Protein AF-A0A7W1PYH7-F1 (afdb_monomer)

Radius of gyration: 19.24 Å; Cα contacts (8 Å, |Δi|>4): 110; chains: 1; bounding box: 42×22×48 Å

Nearest PDB structures (foldseek):
  7oa5-assembly1_D  TM=5.637E-01  e=3.183E-06  Mycobacterium leprae TN
  7oa5-assembly1_H  TM=5.533E-01  e=2.864E-06  Mycobacterium leprae TN
  7oa5-assembly1_B  TM=5.589E-01  e=3.019E-06  Mycobacterium leprae TN
  7oa5-assembly1_A  TM=5.780E-01  e=6.664E-06  Mycobacterium leprae TN
  7oa5-assembly1_F  TM=5.593E-01  e=8.677E-06  Mycobacterium leprae TN

Mean predicted aligned error: 12.78 Å

Solvent-accessible surface area (backbone atoms only — not comparable to full-atom values): 7077 Å² total; per-residue (Å²): 106,68,73,59,45,44,67,31,88,94,34,46,68,71,54,35,51,50,49,66,71,74,39,53,73,51,56,49,51,48,32,28,74,73,58,41,43,70,71,46,40,71,41,89,94,35,47,72,70,52,26,49,45,47,24,56,61,44,39,58,48,43,68,72,67,61,65,87,66,83,63,73,72,46,72,67,50,56,36,49,52,51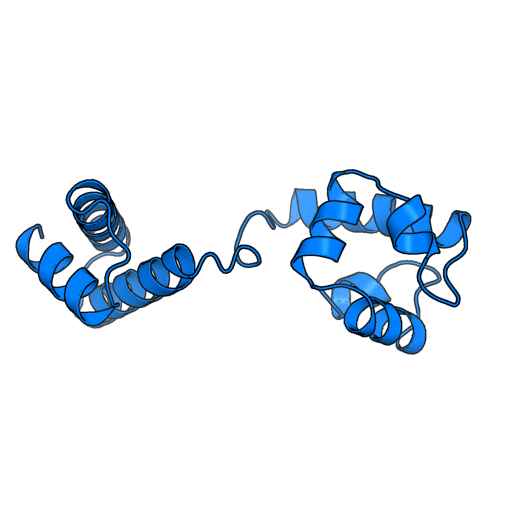,31,35,52,52,39,37,75,74,69,43,56,63,73,59,32,47,54,21,42,54,50,38,50,70,74,41,93,60,95,65,56,44,72,56,44,39,55,46,14,59,74,66,103

pLDDT: mean 82.83, std 13.28, range [41.5, 92.81]

Foldseek 3Di:
DLVQQCVFPPRHSVNSVQVVVQDPPVRLVCCLQVVVLVVSCVGPPQDSVNSNSSSVSVNVVCVVVVPPDDRPPPVVVVLLVLLLVVVVVVPDDSVLSNVLLVVLCVVDVDDDGSVVSNVSSVVVD

Secondary structure (DSSP, 8-state):
-HHHHTTSTT--HHHHHHHHHHS-HHHHHHHHHHT-HHHHHTSTT--HHHHHHHHHHHHHHHHHTTTTSSS---HHHHHHHHHHHHHHHTT--HHHHHHHHHHHHHH--S---HHHHHHHHHTT-

Structure (mmCIF, N/CA/C/O backbone):
data_AF-A0A7W1PYH7-F1
#
_entry.id   AF-A0A7W1PYH7-F1
#
loop_
_atom_site.group_PDB
_atom_site.id
_atom_site.type_symbol
_atom_site.label_atom_id
_atom_site.label_alt_id
_atom_site.label_comp_id
_atom_site.label_asym_id
_atom_site.label_entity_id
_atom_site.label_seq_id
_atom_site.pdbx_PDB_ins_code
_atom_site.Cartn_x
_atom_site.Cartn_y
_atom_site.Cartn_z
_atom_site.occupancy
_atom_site.B_iso_or_equiv
_atom_site.auth_seq_id
_atom_site.auth_comp_id
_atom_site.auth_asym_id
_atom_site.auth_atom_id
_atom_site.pdbx_PDB_model_num
ATOM 1 N N . LEU A 1 1 ? 4.696 3.282 -2.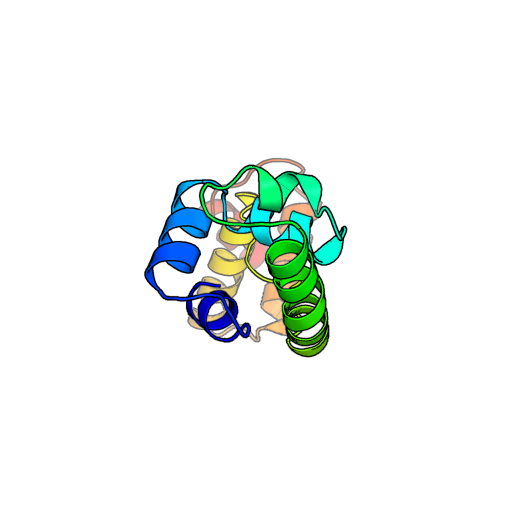206 1.00 81.62 1 LEU A N 1
ATOM 2 C CA . LEU A 1 1 ? 4.743 2.947 -3.650 1.00 81.62 1 LEU A CA 1
ATOM 3 C C . LEU A 1 1 ? 5.764 3.743 -4.482 1.00 81.62 1 LEU A C 1
ATOM 5 O O . LEU A 1 1 ? 6.694 3.126 -4.980 1.00 81.62 1 LEU A O 1
ATOM 9 N N . PHE A 1 2 ? 5.679 5.077 -4.638 1.00 89.94 2 PHE A N 1
ATOM 10 C CA . PHE A 1 2 ? 6.623 5.826 -5.509 1.00 89.94 2 PHE A CA 1
ATOM 11 C C . PHE A 1 2 ? 8.109 5.580 -5.184 1.00 89.94 2 PHE A C 1
ATOM 13 O O . PHE A 1 2 ? 8.893 5.244 -6.066 1.00 89.94 2 PHE A O 1
ATOM 20 N N . ARG A 1 3 ? 8.483 5.681 -3.900 1.00 89.50 3 ARG A N 1
ATOM 21 C CA . ARG A 1 3 ? 9.856 5.424 -3.423 1.00 89.50 3 ARG A CA 1
ATOM 22 C C . ARG A 1 3 ? 10.323 3.991 -3.699 1.00 89.50 3 ARG A C 1
ATOM 24 O O . ARG A 1 3 ? 11.497 3.775 -3.971 1.00 89.50 3 ARG A O 1
ATOM 31 N N . GLN A 1 4 ? 9.405 3.027 -3.659 1.00 88.12 4 GLN A N 1
ATOM 32 C CA . GLN A 1 4 ? 9.701 1.635 -3.988 1.00 88.12 4 GLN A CA 1
ATOM 33 C C . GLN A 1 4 ? 9.940 1.489 -5.496 1.00 88.12 4 GLN A C 1
ATOM 35 O O . GLN A 1 4 ? 10.949 0.910 -5.882 1.00 88.12 4 GLN A O 1
ATOM 40 N N . LEU A 1 5 ? 9.107 2.096 -6.348 1.00 90.19 5 LEU A N 1
ATOM 41 C CA . LEU A 1 5 ? 9.288 2.072 -7.805 1.00 90.19 5 LEU A CA 1
ATOM 42 C C . LEU A 1 5 ? 10.659 2.623 -8.227 1.00 90.19 5 LEU A C 1
ATOM 44 O O . LEU A 1 5 ? 11.376 1.946 -8.952 1.00 90.19 5 LEU A O 1
ATOM 48 N N . ILE A 1 6 ? 11.066 3.796 -7.727 1.00 92.44 6 ILE A N 1
ATOM 49 C CA . ILE A 1 6 ? 12.381 4.387 -8.063 1.00 92.44 6 ILE A CA 1
ATOM 50 C C . ILE A 1 6 ? 13.576 3.637 -7.453 1.00 92.44 6 ILE A C 1
ATOM 52 O O . ILE A 1 6 ? 14.718 3.908 -7.807 1.00 92.44 6 ILE A O 1
ATOM 56 N N . SER A 1 7 ? 13.334 2.716 -6.513 1.00 90.38 7 SER A N 1
ATOM 57 C CA . SER A 1 7 ? 14.388 1.878 -5.930 1.00 90.38 7 SER A CA 1
ATOM 58 C C . SER A 1 7 ? 14.761 0.683 -6.813 1.00 90.38 7 SER A C 1
ATOM 60 O O . SER A 1 7 ? 15.738 -0.006 -6.520 1.00 90.38 7 SER A O 1
ATOM 62 N N . VAL A 1 8 ? 13.979 0.412 -7.864 1.00 90.44 8 VAL A N 1
ATOM 63 C CA . VAL A 1 8 ? 14.239 -0.651 -8.840 1.00 90.44 8 VAL A CA 1
ATOM 64 C C . VAL A 1 8 ? 15.290 -0.172 -9.835 1.00 90.44 8 VAL A C 1
ATOM 66 O O . VAL A 1 8 ? 15.190 0.919 -10.401 1.00 90.44 8 VAL A O 1
ATOM 69 N N . SER A 1 9 ? 16.290 -1.011 -10.098 1.00 85.75 9 SER A N 1
ATOM 70 C CA . SER A 1 9 ? 17.337 -0.680 -11.066 1.00 85.75 9 SER A CA 1
ATOM 71 C C . SER A 1 9 ? 16.739 -0.491 -12.468 1.00 85.75 9 SER A C 1
ATOM 73 O O . SER A 1 9 ? 16.075 -1.383 -12.996 1.00 85.75 9 SER A O 1
ATOM 75 N N . GLY A 1 10 ? 16.964 0.679 -13.075 1.00 84.12 10 GLY A N 1
ATOM 76 C CA . GLY A 1 10 ? 16.412 1.029 -14.390 1.00 84.12 10 GLY A CA 1
ATOM 77 C C . GLY A 1 10 ? 15.037 1.707 -14.363 1.00 84.12 10 GLY A C 1
ATOM 78 O O . GLY A 1 10 ? 14.498 2.007 -15.428 1.00 84.12 10 GLY A O 1
ATOM 79 N N . VAL A 1 11 ? 14.480 1.997 -13.181 1.00 89.94 11 VAL A N 1
ATOM 80 C CA . VAL A 1 11 ? 13.258 2.800 -13.025 1.00 89.94 11 VAL A CA 1
ATOM 81 C C . VAL A 1 11 ? 13.611 4.168 -12.445 1.00 89.94 11 VAL A C 1
ATOM 83 O O . VAL A 1 11 ? 13.924 4.307 -11.269 1.00 89.94 11 VAL A O 1
ATOM 86 N N . GLY A 1 12 ? 13.552 5.203 -13.283 1.00 90.62 12 GLY A N 1
ATOM 87 C CA . GLY A 1 12 ? 13.747 6.590 -12.854 1.00 90.62 12 GLY A CA 1
ATOM 88 C C . GLY A 1 12 ? 12.457 7.253 -12.362 1.00 90.62 12 GLY A C 1
ATOM 89 O O . GLY A 1 12 ? 11.357 6.730 -12.548 1.00 90.62 12 GLY A O 1
ATOM 90 N N . ALA A 1 13 ? 12.577 8.463 -11.806 1.00 91.88 13 ALA A N 1
ATOM 91 C CA . ALA A 1 13 ? 11.435 9.252 -11.331 1.00 91.88 13 ALA A CA 1
ATOM 92 C C . ALA A 1 13 ? 10.376 9.508 -12.423 1.00 91.88 13 ALA A C 1
ATOM 94 O O . ALA A 1 13 ? 9.179 9.437 -12.148 1.00 91.88 13 ALA A O 1
ATOM 95 N N . GLY A 1 14 ? 10.805 9.746 -13.670 1.00 91.69 14 GLY A N 1
ATOM 96 C CA . GLY A 1 14 ? 9.901 9.933 -14.811 1.00 91.69 14 GLY A CA 1
ATOM 97 C C . GLY A 1 14 ? 9.055 8.692 -15.104 1.00 91.69 14 GLY A C 1
ATOM 98 O O . GLY A 1 14 ? 7.835 8.791 -15.227 1.00 91.69 14 GLY A O 1
ATOM 99 N N . THR A 1 15 ? 9.686 7.516 -15.136 1.00 91.19 15 THR A N 1
ATOM 100 C CA . THR A 1 15 ? 9.000 6.233 -15.342 1.00 91.19 15 THR A CA 1
ATOM 101 C C . THR A 1 15 ? 8.090 5.901 -14.163 1.00 91.19 15 THR A C 1
ATOM 103 O O . THR A 1 15 ? 6.934 5.556 -14.373 1.00 91.19 15 THR A O 1
ATOM 106 N N . ALA A 1 16 ? 8.554 6.078 -12.922 1.00 92.12 16 ALA A N 1
ATOM 107 C CA . ALA A 1 16 ? 7.739 5.846 -11.729 1.00 92.12 16 ALA A CA 1
ATOM 108 C C . ALA A 1 16 ? 6.490 6.740 -11.690 1.00 92.12 16 ALA A C 1
ATOM 110 O O . ALA A 1 16 ? 5.399 6.263 -11.382 1.00 92.12 16 ALA A O 1
ATOM 111 N N . ARG A 1 17 ? 6.617 8.020 -12.068 1.00 92.75 17 ARG A N 1
ATOM 112 C CA . ARG A 1 17 ? 5.466 8.922 -12.213 1.00 92.75 17 ARG A CA 1
ATOM 113 C C . ARG A 1 17 ? 4.506 8.425 -13.290 1.00 92.75 17 ARG A C 1
ATOM 115 O O . ARG A 1 17 ? 3.299 8.461 -13.082 1.00 92.75 17 ARG A O 1
ATOM 122 N N . MET A 1 18 ? 5.028 7.968 -14.426 1.00 92.12 18 MET A N 1
ATOM 123 C CA . MET A 1 18 ? 4.205 7.456 -15.523 1.00 92.12 18 MET A CA 1
ATOM 124 C C . MET A 1 18 ? 3.434 6.199 -15.121 1.00 92.12 18 MET A C 1
ATOM 126 O O . MET A 1 18 ? 2.255 6.094 -15.443 1.00 92.12 18 MET A O 1
ATOM 130 N N . ILE A 1 19 ? 4.061 5.303 -14.352 1.00 91.38 19 ILE A N 1
ATOM 131 C CA . ILE A 1 19 ? 3.410 4.121 -13.778 1.00 91.38 19 ILE A CA 1
ATOM 132 C C . ILE A 1 19 ? 2.229 4.537 -12.900 1.00 91.38 19 ILE A C 1
ATOM 134 O O . ILE A 1 19 ? 1.109 4.110 -13.157 1.00 91.38 19 ILE A O 1
ATOM 138 N N . LEU A 1 20 ? 2.458 5.436 -11.939 1.00 90.75 20 LEU A N 1
ATOM 139 C CA . LEU A 1 20 ? 1.408 5.946 -11.045 1.00 90.75 20 LEU A CA 1
ATOM 140 C C . LEU A 1 20 ? 0.334 6.782 -11.755 1.00 90.75 20 LEU A C 1
ATOM 142 O O . LEU A 1 20 ? -0.731 7.001 -11.196 1.00 90.75 20 LEU A O 1
ATOM 146 N N . SER A 1 21 ? 0.623 7.283 -12.959 1.00 91.31 21 SER A N 1
ATOM 147 C CA . SER A 1 21 ? -0.359 7.995 -13.787 1.00 91.31 21 SER A CA 1
ATOM 148 C C . SER A 1 21 ? -1.177 7.048 -14.669 1.00 91.31 21 SER A C 1
ATOM 150 O O . SER A 1 21 ? -2.215 7.452 -15.176 1.00 91.31 21 SER A O 1
ATOM 152 N N . SER A 1 22 ? -0.687 5.826 -14.904 1.00 89.88 22 SER A N 1
ATOM 153 C CA . SER A 1 22 ? -1.303 4.860 -15.825 1.00 89.88 22 SER A CA 1
ATOM 154 C C . SER A 1 22 ? -2.118 3.790 -15.105 1.00 89.88 22 SER A C 1
ATOM 156 O O . SER A 1 22 ? -3.054 3.260 -15.689 1.00 89.88 22 SER A O 1
ATOM 158 N N . LEU A 1 23 ? -1.736 3.446 -13.874 1.00 88.38 23 LEU A N 1
ATOM 159 C CA . LEU A 1 23 ? -2.363 2.408 -13.062 1.00 88.38 23 LEU A CA 1
ATOM 160 C C . LEU A 1 23 ? -2.596 2.928 -11.646 1.00 88.38 23 LEU A C 1
ATOM 162 O O . LEU A 1 23 ? -1.785 3.694 -11.114 1.00 88.38 23 LEU A O 1
ATOM 166 N N . SER A 1 24 ? -3.672 2.462 -11.020 1.00 88.38 24 SER A N 1
ATOM 167 C CA . SER A 1 24 ? -3.913 2.708 -9.605 1.00 88.38 24 SER A CA 1
ATOM 168 C C . SER A 1 24 ? -2.870 1.983 -8.736 1.00 88.38 24 SER A C 1
ATOM 170 O O . SER A 1 24 ? -2.270 0.989 -9.165 1.00 88.38 24 SER A O 1
ATOM 172 N N . PRO A 1 25 ? -2.632 2.441 -7.494 1.00 86.44 25 PRO A N 1
ATOM 173 C CA . PRO A 1 25 ? -1.728 1.757 -6.571 1.00 86.44 25 PRO A CA 1
ATOM 174 C C . PRO A 1 25 ? -2.070 0.274 -6.380 1.00 86.44 25 PRO A C 1
ATOM 176 O O . PRO A 1 25 ? -1.170 -0.564 -6.386 1.00 86.44 25 PRO A O 1
ATOM 179 N N . GLU A 1 26 ? -3.361 -0.045 -6.281 1.00 84.06 26 GLU A N 1
ATOM 180 C CA . GLU A 1 26 ? -3.870 -1.414 -6.160 1.00 84.06 26 GLU A CA 1
ATOM 181 C C . GLU A 1 26 ? -3.528 -2.260 -7.386 1.00 84.06 26 GLU A C 1
ATOM 183 O O . GLU A 1 26 ? -3.013 -3.370 -7.263 1.00 84.06 26 GLU A O 1
ATOM 188 N N . GLU A 1 27 ? -3.763 -1.727 -8.585 1.00 86.50 27 GLU A N 1
ATOM 189 C CA . GLU A 1 27 ? -3.452 -2.413 -9.839 1.00 86.50 27 GLU A CA 1
ATOM 190 C C . GLU A 1 27 ? -1.953 -2.672 -9.988 1.00 86.50 27 GLU A C 1
ATOM 192 O O . GLU A 1 27 ? -1.560 -3.728 -10.481 1.00 86.50 27 GLU A O 1
ATOM 197 N N . ILE A 1 28 ? -1.110 -1.736 -9.543 1.00 88.94 28 ILE A N 1
ATOM 198 C CA . ILE A 1 28 ? 0.349 -1.884 -9.565 1.00 88.94 28 ILE A CA 1
ATOM 199 C C . ILE A 1 28 ? 0.778 -3.008 -8.623 1.00 88.94 28 ILE A C 1
ATOM 201 O O . ILE A 1 28 ? 1.540 -3.885 -9.029 1.00 88.94 28 ILE A O 1
ATOM 205 N N . VAL A 1 29 ? 0.287 -3.001 -7.382 1.00 86.81 29 VAL A N 1
ATOM 206 C CA . VAL A 1 29 ? 0.597 -4.043 -6.393 1.00 86.81 29 VAL A CA 1
ATOM 207 C C . VAL A 1 29 ? 0.121 -5.405 -6.894 1.00 86.81 29 VAL A C 1
ATOM 209 O O . VAL A 1 29 ? 0.906 -6.352 -6.920 1.00 86.81 29 VAL A O 1
ATOM 212 N N . ASN A 1 30 ? -1.109 -5.494 -7.401 1.00 87.31 30 ASN A N 1
ATOM 213 C CA . ASN A 1 30 ? -1.647 -6.725 -7.973 1.00 87.31 30 ASN A CA 1
ATOM 214 C C . ASN A 1 30 ? -0.826 -7.211 -9.169 1.00 87.31 30 ASN A C 1
ATOM 216 O O . ASN A 1 30 ? -0.503 -8.397 -9.241 1.00 87.31 30 ASN A O 1
ATOM 220 N N . ALA A 1 31 ? -0.427 -6.322 -10.083 1.00 89.00 31 ALA A N 1
ATOM 221 C CA . ALA A 1 31 ? 0.425 -6.678 -11.216 1.00 89.00 31 ALA A CA 1
ATOM 222 C C . ALA A 1 31 ? 1.792 -7.219 -10.764 1.00 89.00 31 ALA A C 1
ATOM 224 O O . ALA A 1 31 ? 2.303 -8.172 -11.353 1.00 89.00 31 ALA A O 1
ATOM 225 N N . ILE A 1 32 ? 2.367 -6.661 -9.695 1.00 89.62 32 ILE A N 1
ATOM 226 C CA . ILE A 1 32 ? 3.635 -7.125 -9.117 1.00 89.62 32 ILE A CA 1
ATOM 227 C C . ILE A 1 32 ? 3.472 -8.502 -8.462 1.00 89.62 32 ILE A C 1
ATOM 229 O O . ILE A 1 32 ? 4.247 -9.416 -8.749 1.00 89.62 32 ILE A O 1
ATOM 233 N N . LEU A 1 33 ? 2.460 -8.680 -7.609 1.00 86.31 33 LEU A N 1
ATOM 234 C CA . LEU A 1 33 ? 2.245 -9.924 -6.863 1.00 86.31 33 LEU A CA 1
ATOM 235 C C . LEU A 1 33 ? 1.892 -11.096 -7.789 1.00 86.31 33 LEU A C 1
ATOM 237 O O . LEU A 1 33 ? 2.492 -12.175 -7.679 1.00 86.31 33 LEU A O 1
ATOM 241 N N . SER A 1 34 ? 0.987 -10.853 -8.744 1.00 86.94 34 SER A N 1
ATOM 242 C CA . SER A 1 34 ? 0.570 -11.820 -9.771 1.00 86.94 34 SER A CA 1
ATOM 243 C C . SER A 1 34 ? 1.630 -12.070 -10.848 1.00 86.94 34 SER A C 1
ATOM 245 O O . SER A 1 34 ? 1.509 -13.019 -11.618 1.00 86.94 34 SER A O 1
ATOM 247 N N . GLY A 1 35 ? 2.682 -11.248 -10.909 1.00 88.56 35 GLY A N 1
ATOM 248 C CA . GLY A 1 35 ? 3.724 -11.354 -11.928 1.00 88.56 35 GLY A CA 1
ATOM 249 C C . GLY A 1 35 ? 3.244 -10.999 -13.339 1.00 88.56 35 GLY A C 1
ATOM 250 O O . GLY A 1 35 ? 3.778 -11.514 -14.321 1.00 88.56 35 GLY A O 1
ATOM 251 N N . ASN A 1 36 ? 2.245 -10.122 -13.462 1.00 90.06 36 ASN A N 1
ATOM 252 C CA . ASN A 1 36 ? 1.667 -9.723 -14.740 1.00 90.06 36 ASN A CA 1
ATOM 253 C C . ASN A 1 36 ? 2.575 -8.733 -15.496 1.00 90.06 36 ASN A C 1
ATOM 255 O O . ASN A 1 36 ? 2.386 -7.515 -15.474 1.00 90.06 36 ASN A O 1
ATOM 259 N N . VAL A 1 37 ? 3.565 -9.277 -16.208 1.00 92.75 37 VAL A N 1
ATOM 260 C CA . VAL A 1 37 ? 4.521 -8.511 -17.029 1.00 92.75 37 VAL A CA 1
ATOM 261 C C . VAL A 1 37 ? 3.803 -7.691 -18.109 1.00 92.75 37 VAL A C 1
ATOM 263 O O . VAL A 1 37 ? 4.159 -6.534 -18.342 1.00 92.75 37 VAL A O 1
ATOM 266 N N . ALA A 1 38 ? 2.771 -8.261 -18.739 1.00 92.19 38 ALA A N 1
ATOM 267 C CA . ALA A 1 38 ? 2.054 -7.632 -19.847 1.00 92.19 38 ALA A CA 1
ATOM 268 C C . ALA A 1 38 ? 1.350 -6.335 -19.424 1.00 92.19 38 ALA A C 1
ATOM 270 O O . ALA A 1 38 ? 1.328 -5.363 -20.180 1.00 92.19 38 ALA A O 1
ATOM 271 N N . GLN A 1 39 ? 0.813 -6.290 -18.204 1.00 91.81 39 GLN A N 1
ATOM 272 C CA . GLN A 1 39 ? 0.164 -5.097 -17.666 1.00 91.81 39 GLN A CA 1
ATOM 273 C C . GLN A 1 39 ? 1.154 -3.939 -17.476 1.00 91.81 39 GLN A C 1
ATOM 275 O O . GLN A 1 39 ? 0.833 -2.805 -17.820 1.00 91.81 39 GLN A O 1
ATOM 280 N N . LEU A 1 40 ? 2.377 -4.222 -17.016 1.00 90.75 40 LEU A N 1
ATOM 281 C CA . LEU A 1 40 ? 3.425 -3.206 -16.870 1.00 90.75 40 LEU A CA 1
ATOM 282 C C . LEU A 1 40 ? 4.001 -2.755 -18.221 1.00 90.75 40 LEU A C 1
ATOM 284 O O . LEU A 1 40 ? 4.313 -1.580 -18.387 1.00 90.75 40 LEU A O 1
ATOM 288 N N . GLN A 1 41 ? 4.104 -3.654 -19.203 1.00 92.81 41 GLN A N 1
ATOM 289 C CA . GLN A 1 41 ? 4.587 -3.329 -20.555 1.00 92.81 41 GLN A CA 1
ATOM 290 C C . GLN A 1 41 ? 3.665 -2.386 -21.338 1.00 92.81 41 GLN A C 1
ATOM 292 O O . GLN A 1 41 ? 4.113 -1.739 -22.282 1.00 92.81 41 GLN A O 1
ATOM 297 N N . ARG A 1 42 ? 2.380 -2.286 -20.969 1.00 90.50 42 ARG A N 1
ATOM 298 C CA . ARG A 1 42 ? 1.449 -1.321 -21.585 1.00 90.50 42 ARG A CA 1
ATOM 299 C C . ARG A 1 42 ? 1.828 0.131 -21.296 1.00 90.50 42 ARG A C 1
ATOM 301 O O . ARG A 1 42 ? 1.377 1.034 -21.996 1.00 90.50 42 ARG A O 1
ATOM 308 N N . ILE A 1 43 ? 2.655 0.364 -20.282 1.00 89.38 43 ILE A N 1
ATOM 309 C CA . ILE A 1 43 ? 3.092 1.696 -19.883 1.00 89.38 43 ILE A CA 1
ATOM 310 C C . ILE A 1 43 ? 4.235 2.128 -20.799 1.00 89.38 43 ILE A C 1
ATOM 312 O O . ILE A 1 43 ? 5.251 1.444 -20.948 1.00 89.38 43 ILE A O 1
ATOM 316 N N . LYS A 1 44 ? 4.078 3.303 -21.410 1.00 84.94 44 LYS A N 1
ATOM 317 C CA . LYS A 1 44 ? 5.066 3.865 -22.332 1.00 84.94 44 LYS A CA 1
ATOM 318 C C . LYS A 1 44 ? 6.445 3.945 -21.659 1.00 84.94 44 LYS A C 1
ATOM 320 O O . LYS A 1 44 ? 6.599 4.508 -20.582 1.00 84.94 44 LYS A O 1
ATOM 325 N N . GLY A 1 45 ? 7.464 3.389 -22.313 1.00 84.69 45 GLY A N 1
ATOM 326 C CA . GLY A 1 45 ? 8.835 3.375 -21.788 1.00 84.69 45 GLY A CA 1
ATOM 327 C C . GLY A 1 45 ? 9.163 2.212 -20.843 1.00 84.69 45 GLY A C 1
ATOM 328 O O . GLY A 1 45 ? 10.272 2.179 -20.313 1.00 84.69 45 GLY A O 1
ATOM 329 N N . ILE A 1 46 ? 8.258 1.243 -20.659 1.00 89.69 46 ILE A N 1
ATOM 330 C CA . ILE A 1 46 ? 8.536 -0.006 -19.936 1.00 89.69 46 ILE A CA 1
ATOM 331 C C . ILE A 1 46 ? 8.642 -1.168 -20.924 1.00 89.69 46 ILE A C 1
ATOM 333 O O . ILE A 1 46 ? 7.656 -1.625 -21.493 1.00 89.69 46 ILE A O 1
ATOM 337 N N . GLY A 1 47 ? 9.862 -1.671 -21.116 1.00 89.88 47 GLY A N 1
ATOM 338 C CA . GLY A 1 47 ? 10.111 -2.891 -21.888 1.00 89.88 47 GLY A CA 1
ATOM 339 C C . GLY A 1 47 ? 9.980 -4.163 -21.046 1.00 89.88 47 GLY A C 1
ATOM 340 O O . GLY A 1 47 ? 9.922 -4.108 -19.818 1.00 89.88 47 GLY A O 1
ATOM 341 N N . SER A 1 48 ? 10.027 -5.329 -21.699 1.00 89.94 48 SER A N 1
ATOM 342 C CA . SER A 1 48 ? 9.920 -6.654 -21.058 1.00 89.94 48 SER A CA 1
ATOM 343 C C . SER A 1 48 ? 10.909 -6.839 -19.907 1.00 89.94 48 SER A C 1
ATOM 345 O O . SER A 1 48 ? 10.535 -7.275 -18.823 1.00 89.94 48 SER A O 1
ATOM 347 N N . LYS A 1 49 ? 12.165 -6.431 -20.122 1.00 90.12 49 LYS A N 1
ATOM 348 C CA . LYS A 1 49 ? 13.241 -6.563 -19.135 1.00 90.12 49 LYS A CA 1
ATOM 349 C C . LYS A 1 49 ? 13.008 -5.682 -17.904 1.00 90.12 49 LYS A C 1
ATOM 351 O O . LYS A 1 49 ? 13.200 -6.142 -16.783 1.00 90.12 49 LYS A O 1
ATOM 356 N N . SER A 1 50 ? 12.564 -4.440 -18.105 1.00 90.56 50 SER A N 1
ATOM 357 C CA . SER A 1 50 ? 12.246 -3.521 -17.006 1.00 90.56 50 SER A CA 1
ATOM 358 C C . SER A 1 50 ? 11.005 -3.974 -16.240 1.00 90.56 50 SER A C 1
ATOM 360 O O . SER A 1 50 ? 11.025 -3.972 -15.016 1.00 90.56 50 SER A O 1
ATOM 362 N N . ALA A 1 51 ? 9.957 -4.430 -16.934 1.00 92.25 51 ALA A N 1
ATOM 363 C CA . ALA A 1 51 ? 8.755 -4.977 -16.304 1.00 92.25 51 ALA A CA 1
ATOM 364 C C . ALA A 1 51 ? 9.072 -6.197 -15.421 1.00 92.25 51 ALA A C 1
ATOM 366 O O . ALA A 1 51 ? 8.642 -6.258 -14.272 1.00 92.25 51 ALA A O 1
ATOM 367 N N . GLN A 1 52 ? 9.889 -7.130 -15.918 1.00 92.69 52 GLN A N 1
ATOM 368 C CA . GLN A 1 52 ? 10.357 -8.275 -15.131 1.00 92.69 52 GLN A CA 1
ATOM 369 C C . GLN A 1 52 ? 11.182 -7.842 -13.913 1.00 92.69 52 GLN A C 1
ATOM 371 O O . GLN A 1 52 ? 10.986 -8.376 -12.823 1.00 92.69 52 GLN A O 1
ATOM 376 N N . ARG A 1 53 ? 12.073 -6.853 -14.074 1.00 91.62 53 ARG A N 1
ATOM 377 C CA . ARG A 1 53 ? 12.881 -6.310 -12.972 1.00 91.62 53 ARG A CA 1
ATOM 378 C C . ARG A 1 53 ? 12.008 -5.702 -11.875 1.00 91.62 53 ARG A C 1
ATOM 380 O O . ARG A 1 53 ? 12.218 -6.002 -10.709 1.00 91.62 53 ARG A O 1
ATOM 387 N N . ILE A 1 54 ? 11.008 -4.904 -12.260 1.00 91.69 54 ILE A N 1
ATOM 388 C CA . ILE A 1 54 ? 10.028 -4.307 -11.341 1.00 91.69 54 ILE A CA 1
ATOM 389 C C . ILE A 1 54 ? 9.329 -5.397 -10.534 1.00 91.69 54 ILE A C 1
ATOM 391 O O . ILE A 1 54 ? 9.263 -5.294 -9.315 1.00 91.69 54 ILE A O 1
ATOM 395 N N . ILE A 1 55 ? 8.846 -6.450 -11.196 1.00 92.12 55 ILE A N 1
ATOM 396 C CA . ILE A 1 55 ? 8.152 -7.551 -10.524 1.00 92.12 55 ILE A CA 1
ATOM 397 C C . ILE A 1 55 ? 9.071 -8.242 -9.517 1.00 92.12 55 ILE A C 1
ATOM 399 O O . ILE A 1 55 ? 8.679 -8.403 -8.370 1.00 92.12 55 ILE A O 1
ATOM 403 N N . ILE A 1 56 ? 10.287 -8.628 -9.908 1.00 90.94 56 ILE A N 1
ATOM 404 C CA . ILE A 1 56 ? 11.201 -9.376 -9.030 1.00 90.94 56 ILE A CA 1
ATOM 405 C C . ILE A 1 56 ? 11.634 -8.520 -7.832 1.00 90.94 56 ILE A C 1
ATOM 407 O O . ILE A 1 56 ? 11.464 -8.937 -6.685 1.00 90.94 56 ILE A O 1
ATOM 411 N N . ASP A 1 57 ? 12.143 -7.313 -8.094 1.00 89.88 57 ASP A N 1
ATOM 412 C CA . ASP A 1 57 ? 12.708 -6.438 -7.065 1.00 89.88 57 ASP A CA 1
ATOM 413 C C . ASP A 1 57 ? 11.628 -5.955 -6.083 1.00 89.88 57 ASP A C 1
ATOM 415 O O . ASP A 1 57 ? 11.901 -5.789 -4.894 1.00 89.88 57 ASP A O 1
ATOM 419 N N . LEU A 1 58 ? 10.397 -5.718 -6.558 1.00 88.44 58 LEU A N 1
ATOM 420 C CA . LEU A 1 58 ? 9.301 -5.276 -5.696 1.00 88.44 58 LEU A CA 1
ATOM 421 C C . LEU A 1 58 ? 8.567 -6.427 -5.028 1.00 88.44 58 LEU A C 1
ATOM 423 O O . LEU A 1 58 ? 8.135 -6.247 -3.900 1.00 88.44 58 LEU A O 1
ATOM 427 N N . LYS A 1 59 ? 8.455 -7.607 -5.642 1.00 85.38 59 LYS A N 1
ATOM 428 C CA . LYS A 1 59 ? 7.836 -8.767 -4.986 1.00 85.38 59 LYS A CA 1
ATOM 429 C C . LYS A 1 59 ? 8.621 -9.195 -3.746 1.00 85.38 59 LYS A C 1
ATOM 431 O O . LYS A 1 59 ? 8.002 -9.494 -2.730 1.00 85.38 59 LYS A O 1
ATOM 436 N N . ASP A 1 60 ? 9.956 -9.135 -3.790 1.00 81.25 60 ASP A N 1
ATOM 437 C CA . ASP A 1 60 ? 10.798 -9.382 -2.608 1.00 81.25 60 ASP A CA 1
ATOM 438 C C . ASP A 1 60 ? 10.572 -8.329 -1.506 1.00 81.25 60 ASP A C 1
ATOM 440 O O . ASP A 1 60 ? 10.489 -8.661 -0.325 1.00 81.25 60 ASP A O 1
ATOM 444 N N . LYS A 1 61 ? 10.403 -7.054 -1.880 1.00 76.75 61 LYS A N 1
ATOM 445 C CA . LYS A 1 61 ? 10.172 -5.960 -0.920 1.00 76.75 61 LYS A CA 1
ATOM 446 C C . LYS A 1 61 ? 8.765 -5.982 -0.327 1.00 76.75 61 LYS A C 1
ATOM 448 O O . LYS A 1 61 ? 8.622 -5.910 0.885 1.00 76.75 61 LYS A O 1
ATOM 453 N N . LEU A 1 62 ? 7.738 -6.138 -1.161 1.00 71.31 62 LEU A N 1
ATOM 454 C CA . LEU A 1 62 ? 6.337 -6.204 -0.736 1.00 71.31 62 LEU A CA 1
ATOM 455 C C . LEU A 1 62 ? 6.072 -7.442 0.136 1.00 71.31 62 LEU A C 1
ATOM 457 O O . LEU A 1 62 ? 5.341 -7.342 1.118 1.00 71.31 62 LEU A O 1
ATOM 461 N N . GLY A 1 63 ? 6.707 -8.579 -0.178 1.00 61.62 63 GLY A N 1
ATOM 462 C CA . GLY A 1 63 ? 6.612 -9.800 0.625 1.00 61.62 63 GLY A CA 1
ATOM 463 C C . GLY A 1 63 ? 7.315 -9.712 1.986 1.00 61.62 63 GLY A C 1
ATOM 464 O O . GLY A 1 63 ? 6.875 -10.355 2.933 1.00 61.62 63 GLY A O 1
ATOM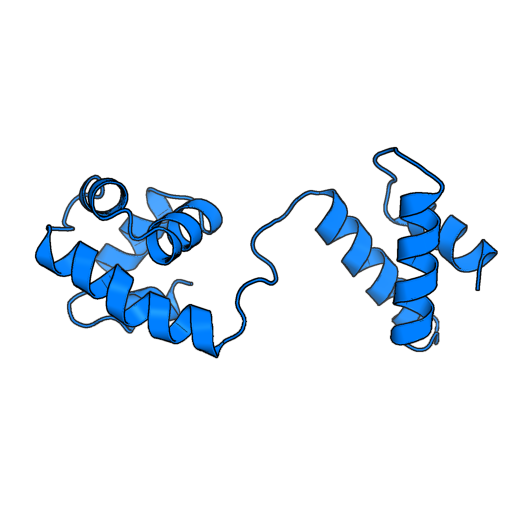 465 N N . LYS A 1 64 ? 8.379 -8.905 2.109 1.00 55.75 64 LYS A N 1
ATOM 466 C CA . LYS A 1 64 ? 9.102 -8.676 3.377 1.00 55.75 64 LYS A CA 1
ATOM 467 C C . LYS A 1 64 ? 8.493 -7.570 4.236 1.00 55.75 64 LYS A C 1
ATOM 469 O O . LYS A 1 64 ? 8.572 -7.648 5.456 1.00 55.75 64 LYS A O 1
ATOM 474 N N . GLU A 1 65 ? 7.900 -6.552 3.617 1.00 52.47 65 GLU A N 1
ATOM 475 C CA . GLU A 1 65 ? 7.291 -5.414 4.321 1.00 52.47 65 GLU A CA 1
ATOM 476 C C . GLU A 1 65 ? 5.834 -5.668 4.753 1.00 52.47 65 GLU A C 1
ATOM 478 O O . GLU A 1 65 ? 5.228 -4.787 5.353 1.00 52.47 65 GLU A O 1
ATOM 483 N N . GLY A 1 66 ? 5.261 -6.853 4.495 1.00 46.97 66 GLY A N 1
ATOM 484 C CA . GLY A 1 66 ? 3.897 -7.174 4.934 1.00 46.97 66 GLY A CA 1
ATOM 485 C C . GLY A 1 66 ? 2.849 -6.229 4.341 1.00 46.97 66 GLY A C 1
ATOM 486 O O . GLY A 1 66 ? 1.885 -5.864 5.011 1.00 46.97 66 GLY A O 1
ATOM 487 N N . ILE A 1 67 ? 3.037 -5.812 3.085 1.00 49.88 67 ILE A N 1
ATOM 488 C CA . ILE A 1 67 ? 2.100 -4.928 2.376 1.00 49.88 67 ILE A CA 1
ATOM 489 C C . ILE A 1 67 ? 0.942 -5.785 1.842 1.00 49.88 67 ILE A C 1
ATOM 491 O O . ILE A 1 67 ? 0.713 -5.903 0.643 1.00 49.88 67 ILE A O 1
ATOM 495 N N . GLU A 1 68 ? 0.234 -6.434 2.763 1.00 47.28 68 GLU A N 1
ATOM 496 C CA . GLU A 1 68 ? -1.185 -6.765 2.603 1.00 47.28 68 GLU A CA 1
ATOM 497 C C . GLU A 1 68 ? -2.074 -5.666 3.208 1.00 47.28 68 GLU A C 1
ATOM 499 O O . GLU A 1 68 ? -3.287 -5.674 3.026 1.00 47.28 68 GLU A O 1
ATOM 504 N N . ALA A 1 69 ? -1.487 -4.681 3.890 1.00 47.66 69 ALA A N 1
ATOM 505 C CA . ALA A 1 69 ? -2.220 -3.603 4.528 1.00 47.66 69 ALA A CA 1
ATOM 506 C C . ALA A 1 69 ? -2.209 -2.325 3.673 1.00 47.66 69 ALA A C 1
ATOM 508 O O . ALA A 1 69 ? -1.172 -1.914 3.154 1.00 47.66 69 ALA A O 1
ATOM 509 N N . ASP A 1 70 ? -3.375 -1.687 3.603 1.00 46.31 70 ASP A N 1
ATOM 510 C CA . ASP A 1 70 ? -3.626 -0.278 3.261 1.00 46.31 70 ASP A CA 1
ATOM 511 C C . ASP A 1 70 ? -3.934 0.132 1.815 1.00 46.31 70 ASP A C 1
ATOM 513 O O . ASP A 1 70 ? -4.331 1.275 1.601 1.00 46.31 70 ASP A O 1
ATOM 517 N N . PHE A 1 71 ? -3.844 -0.754 0.816 1.00 46.38 71 PHE A N 1
ATOM 518 C CA . PHE A 1 71 ? -4.286 -0.381 -0.542 1.00 46.38 71 PHE A CA 1
ATOM 519 C C . PHE A 1 71 ? -5.678 -0.867 -0.904 1.00 46.38 71 PHE A C 1
ATOM 521 O O . PHE A 1 71 ? -6.267 -0.269 -1.785 1.00 46.38 71 PHE A O 1
ATOM 528 N N . SER A 1 72 ? -6.256 -1.854 -0.212 1.00 41.50 72 SER A N 1
ATOM 529 C CA . SER A 1 72 ? -7.692 -2.102 -0.346 1.00 41.50 72 SER A CA 1
ATOM 530 C C . SER A 1 72 ? -8.443 -1.049 0.464 1.00 41.50 72 SER A C 1
ATOM 532 O O . SER A 1 72 ? -8.903 -1.308 1.575 1.00 41.50 72 SER A O 1
ATOM 534 N N . VAL A 1 73 ? -8.618 0.143 -0.107 1.00 42.88 73 VAL A N 1
ATOM 535 C CA . VAL A 1 73 ? -9.684 1.047 0.338 1.00 42.88 73 VAL A CA 1
ATOM 536 C C . VAL A 1 73 ? -11.001 0.480 -0.195 1.00 42.88 73 VAL A C 1
ATOM 538 O O . VAL A 1 73 ? -11.736 1.102 -0.954 1.00 42.88 73 VAL A O 1
ATOM 541 N N . SER A 1 74 ? -11.341 -0.738 0.238 1.00 48.91 74 SER A N 1
ATOM 542 C CA . SER A 1 74 ? -12.740 -1.036 0.482 1.00 48.91 74 SER A CA 1
ATOM 543 C C . SER A 1 74 ? -13.195 0.045 1.449 1.00 48.91 74 SER A C 1
ATOM 545 O O . SER A 1 74 ? -12.611 0.189 2.524 1.00 48.91 74 SER A O 1
ATOM 547 N N . SER A 1 75 ? -14.204 0.833 1.086 1.00 53.03 75 SER A N 1
ATOM 548 C CA . SER A 1 75 ? -14.749 1.871 1.967 1.00 53.03 75 SER A CA 1
ATOM 549 C C . SER A 1 75 ? -15.085 1.320 3.364 1.00 53.03 75 SER A C 1
ATOM 551 O O . SER A 1 75 ? -15.071 2.065 4.333 1.00 53.03 75 SER A O 1
ATOM 553 N N . GLY A 1 76 ? -15.301 0.002 3.492 1.00 57.19 76 GLY A N 1
ATOM 554 C CA . GLY A 1 76 ? -15.449 -0.678 4.778 1.00 57.19 76 GLY A CA 1
ATOM 555 C C . GLY A 1 76 ? -14.175 -0.769 5.633 1.00 57.19 76 GLY A C 1
ATOM 556 O O . GLY A 1 76 ? -14.295 -0.713 6.852 1.00 57.19 76 GLY A O 1
ATOM 557 N N . SER A 1 77 ? -12.973 -0.879 5.047 1.00 66.94 77 SER A N 1
ATOM 558 C CA . SER A 1 77 ? -11.709 -0.917 5.812 1.00 66.94 77 SER A CA 1
ATOM 559 C C . SER A 1 77 ? -11.358 0.455 6.373 1.00 66.94 77 SER A C 1
ATOM 561 O O . SER A 1 77 ? -11.082 0.566 7.560 1.00 66.94 77 SER A O 1
ATOM 563 N N . ALA A 1 78 ? -11.482 1.516 5.567 1.00 76.38 78 ALA A N 1
ATOM 564 C CA . ALA A 1 78 ? -11.233 2.879 6.039 1.00 76.38 78 ALA A CA 1
ATOM 565 C C . ALA A 1 78 ? -12.171 3.259 7.199 1.00 76.38 78 ALA A C 1
ATOM 567 O O . ALA A 1 78 ? -11.719 3.744 8.232 1.00 76.38 78 ALA A O 1
ATOM 56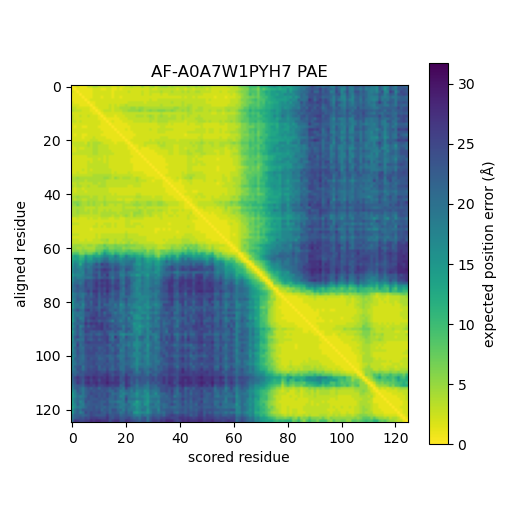8 N N . VAL A 1 79 ? -13.467 2.943 7.072 1.00 83.00 79 VAL A N 1
ATOM 569 C CA . VAL A 1 79 ? -14.468 3.179 8.127 1.00 83.00 79 VAL A CA 1
ATOM 570 C C . VAL A 1 79 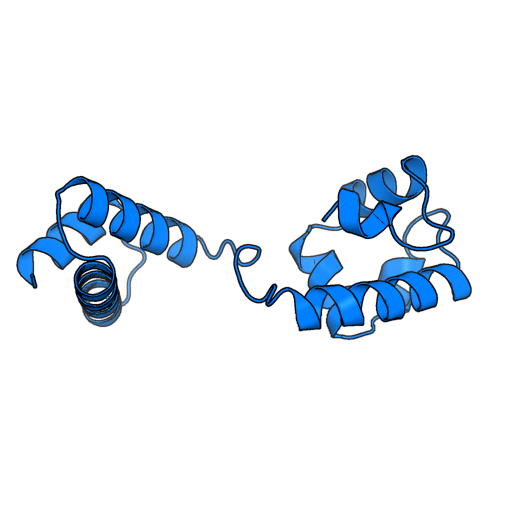? -14.162 2.378 9.397 1.00 83.00 79 VAL A C 1
ATOM 572 O O . VAL A 1 79 ? -14.341 2.875 10.511 1.00 83.00 79 VAL A O 1
ATOM 575 N N . ARG A 1 80 ? -13.695 1.134 9.245 1.00 87.06 80 ARG A N 1
ATOM 576 C CA . ARG A 1 80 ? -13.290 0.271 10.359 1.00 87.06 80 ARG A CA 1
ATOM 577 C C . ARG A 1 80 ? -12.090 0.850 11.103 1.00 87.06 80 ARG A C 1
ATOM 579 O O . ARG A 1 80 ? -12.135 0.956 12.327 1.00 87.06 80 ARG A O 1
ATOM 586 N N . ASP A 1 81 ? -11.041 1.215 10.379 1.00 87.31 81 ASP A N 1
ATOM 587 C CA . ASP A 1 81 ? -9.787 1.679 10.969 1.00 87.31 81 ASP A CA 1
ATOM 588 C C . ASP A 1 81 ? -9.961 3.056 11.631 1.00 87.31 81 ASP A C 1
ATOM 590 O O . ASP A 1 81 ? -9.447 3.287 12.728 1.00 87.31 81 ASP A O 1
ATOM 594 N N . GLU A 1 82 ? -10.791 3.925 11.048 1.00 87.50 82 GLU A N 1
ATOM 595 C CA . GLU A 1 82 ? -11.183 5.206 11.643 1.00 87.50 82 GLU A CA 1
ATOM 596 C C . GLU A 1 82 ? -11.994 5.020 12.939 1.00 87.50 82 GLU A C 1
ATOM 598 O O . GLU A 1 82 ? -11.720 5.676 13.949 1.00 87.50 82 GLU A O 1
ATOM 603 N N . ALA A 1 83 ? -12.927 4.061 12.972 1.00 89.38 83 ALA A N 1
ATOM 604 C CA . ALA A 1 83 ? -13.673 3.732 14.187 1.00 89.38 83 ALA A CA 1
ATOM 605 C C . ALA A 1 83 ? -12.769 3.166 15.300 1.00 89.38 83 ALA A C 1
ATOM 607 O O . ALA A 1 83 ? -12.943 3.513 16.471 1.00 89.38 83 ALA A O 1
ATOM 608 N N . ILE A 1 84 ? -11.780 2.332 14.957 1.00 90.62 84 ILE A N 1
ATOM 609 C CA . ILE A 1 84 ? -10.799 1.809 15.922 1.00 90.62 84 ILE A CA 1
ATOM 610 C C . ILE A 1 84 ? -9.946 2.953 16.484 1.00 90.62 84 ILE A C 1
ATOM 612 O O . ILE A 1 84 ? -9.767 3.035 17.701 1.00 90.62 84 ILE A O 1
ATOM 616 N N . ALA A 1 85 ? -9.454 3.854 15.630 1.00 90.56 85 ALA A N 1
ATOM 617 C CA . ALA A 1 85 ? -8.658 5.004 16.056 1.00 90.56 85 ALA A CA 1
ATOM 618 C C . ALA A 1 85 ? -9.437 5.912 17.022 1.00 90.56 85 ALA A C 1
ATOM 620 O O . ALA A 1 85 ? -8.910 6.293 18.069 1.00 90.56 85 ALA A O 1
ATOM 621 N N . ALA A 1 86 ? -10.712 6.184 16.727 1.00 91.19 86 ALA A N 1
ATOM 622 C CA . ALA A 1 86 ? -11.582 6.968 17.598 1.00 91.19 86 ALA A CA 1
ATOM 623 C C . ALA A 1 86 ? -11.779 6.311 18.977 1.00 91.19 86 ALA A C 1
ATOM 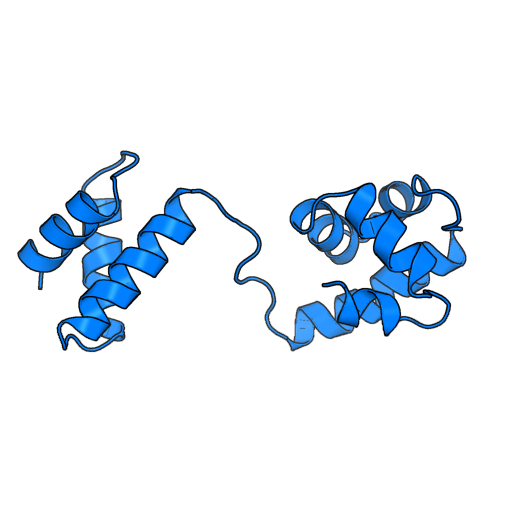625 O O . ALA A 1 86 ? -11.673 6.983 20.003 1.00 91.19 86 ALA A O 1
ATOM 626 N N . LEU A 1 87 ? -12.008 4.994 19.031 1.00 89.75 87 LEU A N 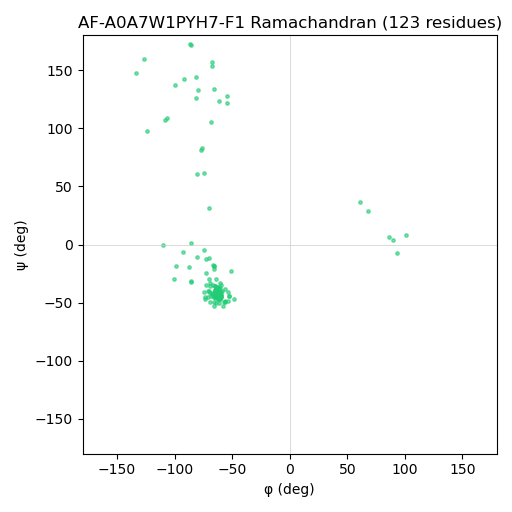1
ATOM 627 C CA . LEU A 1 87 ? -12.140 4.261 20.297 1.00 89.75 87 LEU A CA 1
ATOM 628 C C . LEU A 1 87 ? -10.843 4.282 21.116 1.00 89.75 87 LEU A C 1
ATOM 630 O O . LEU A 1 87 ? -10.884 4.439 22.335 1.00 89.75 87 LEU A O 1
ATOM 634 N N . VAL A 1 88 ? -9.687 4.179 20.461 1.00 91.69 88 VAL A N 1
ATOM 635 C CA . VAL A 1 88 ? -8.393 4.306 21.144 1.00 91.69 88 VAL A CA 1
ATOM 636 C C . VAL A 1 88 ? -8.200 5.721 21.700 1.00 91.69 88 VAL A C 1
ATOM 638 O O . VAL A 1 88 ? -7.765 5.863 22.841 1.00 91.69 88 VAL A O 1
ATOM 641 N N . MET A 1 89 ? -8.588 6.769 20.962 1.00 90.75 89 MET A N 1
ATOM 642 C CA . MET A 1 89 ? -8.554 8.156 21.460 1.00 90.75 89 MET A CA 1
ATOM 643 C C . MET A 1 89 ? -9.498 8.392 22.647 1.00 90.75 89 MET A C 1
ATOM 645 O O . MET A 1 89 ? -9.195 9.212 23.509 1.00 90.75 89 MET A O 1
ATOM 649 N N . LEU A 1 90 ? -10.608 7.652 22.728 1.00 90.19 90 LEU A N 1
ATOM 650 C CA . LEU A 1 90 ? -11.514 7.653 23.883 1.00 90.19 90 LEU A CA 1
ATOM 651 C C . LEU A 1 90 ? -10.957 6.886 25.100 1.00 90.19 90 LEU A C 1
ATOM 653 O O . LEU A 1 90 ? -11.577 6.902 26.160 1.00 90.19 90 LEU A O 1
ATOM 657 N N . GLY A 1 91 ? -9.793 6.239 24.969 1.00 90.06 91 GLY A N 1
AT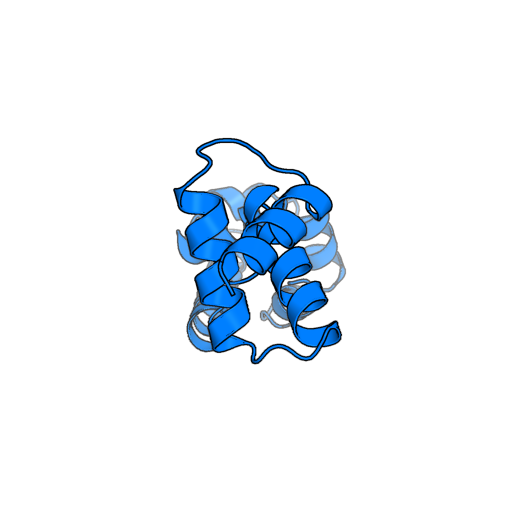OM 658 C CA . GLY A 1 91 ? -9.088 5.565 26.062 1.00 90.06 91 GLY A CA 1
ATOM 659 C C . GLY A 1 91 ? -9.251 4.044 26.101 1.00 90.06 91 GLY A C 1
ATOM 660 O O . GLY A 1 91 ? -8.805 3.412 27.059 1.00 90.06 91 GLY A O 1
ATOM 661 N N . PHE A 1 92 ? -9.862 3.427 25.085 1.00 91.56 92 PHE A N 1
ATOM 662 C CA . PHE A 1 92 ? -9.992 1.970 25.024 1.00 91.56 92 PHE A CA 1
ATOM 663 C C . PHE A 1 92 ? -8.712 1.303 24.504 1.00 91.56 92 PHE A C 1
ATOM 665 O O . PHE A 1 92 ? -8.036 1.791 23.600 1.00 91.56 92 PHE A O 1
ATOM 672 N N . VAL A 1 93 ? -8.388 0.129 25.053 1.00 92.06 93 VAL A N 1
ATOM 673 C CA . VAL A 1 93 ? -7.242 -0.670 24.598 1.00 92.06 93 VAL A CA 1
ATOM 674 C C . VAL A 1 93 ? -7.494 -1.161 23.165 1.00 92.06 93 VAL A C 1
ATOM 676 O O . VAL A 1 93 ? -8.565 -1.693 22.870 1.00 92.06 93 VAL A O 1
ATOM 679 N N . LYS A 1 94 ? -6.492 -1.023 22.281 1.00 89.06 94 LYS A N 1
ATOM 680 C CA . LYS A 1 94 ? -6.587 -1.319 20.834 1.00 89.06 94 LYS A CA 1
ATOM 681 C C . LYS A 1 94 ? -7.224 -2.679 20.527 1.00 89.06 94 LYS A C 1
ATOM 683 O O . LYS A 1 94 ? -8.148 -2.756 19.730 1.00 89.06 94 LYS A O 1
ATOM 688 N N . ILE A 1 95 ? -6.784 -3.731 21.219 1.00 90.25 95 ILE A N 1
ATOM 689 C CA . ILE A 1 95 ? -7.295 -5.103 21.046 1.00 90.25 95 ILE A CA 1
ATOM 690 C C . ILE A 1 95 ? -8.795 -5.199 21.365 1.00 90.25 95 ILE A C 1
ATOM 692 O O . ILE A 1 95 ? -9.531 -5.953 20.730 1.00 90.25 95 ILE A O 1
ATOM 696 N N . THR A 1 96 ? -9.261 -4.461 22.369 1.00 88.56 96 THR A N 1
ATOM 697 C CA . THR A 1 96 ? -10.670 -4.449 22.775 1.00 88.56 96 THR A CA 1
ATOM 698 C C . THR A 1 96 ? -11.510 -3.653 21.782 1.00 88.56 96 THR A C 1
ATOM 700 O O . THR A 1 96 ? -12.587 -4.106 21.401 1.00 88.56 96 THR A O 1
ATOM 703 N N . ALA A 1 97 ? -10.987 -2.517 21.308 1.00 90.12 97 ALA A N 1
ATOM 704 C CA . ALA A 1 97 ? -11.614 -1.704 20.270 1.00 90.12 97 ALA A CA 1
ATOM 705 C C . ALA A 1 97 ? -11.787 -2.489 18.957 1.00 90.12 97 ALA A C 1
ATOM 707 O O . ALA A 1 97 ? -12.885 -2.527 18.409 1.00 90.12 97 ALA A O 1
ATOM 708 N N . GLU A 1 98 ? -10.745 -3.194 18.504 1.00 90.50 98 GLU A N 1
ATOM 709 C CA . GLU A 1 98 ? -10.790 -4.063 17.318 1.00 90.50 98 GLU A CA 1
ATOM 710 C C . GLU A 1 98 ? -11.894 -5.125 17.433 1.00 90.50 98 GLU A C 1
ATOM 712 O O . GLU A 1 98 ? -12.745 -5.239 16.551 1.00 90.50 98 GLU A O 1
ATOM 717 N N . LYS A 1 99 ? -11.952 -5.850 18.560 1.00 90.06 99 LYS A N 1
ATOM 718 C CA . LYS A 1 99 ? -12.978 -6.880 18.802 1.00 90.06 99 LYS A CA 1
ATOM 719 C C . LYS A 1 99 ? -14.400 -6.318 18.788 1.00 90.06 99 LYS A C 1
ATOM 721 O O . LYS A 1 99 ? -15.307 -6.970 18.270 1.00 90.06 99 LYS A O 1
ATOM 726 N N . ALA A 1 100 ? -14.602 -5.142 19.374 1.00 89.00 100 ALA A N 1
ATOM 727 C CA . ALA A 1 100 ? -15.905 -4.490 19.434 1.00 89.00 100 ALA A CA 1
ATOM 728 C C . ALA A 1 100 ? -16.370 -4.017 18.050 1.00 89.00 100 ALA A C 1
ATOM 730 O O . ALA A 1 100 ? -17.513 -4.264 17.662 1.00 89.00 100 ALA A O 1
ATOM 731 N N . VAL A 1 101 ? -15.467 -3.409 17.276 1.00 89.12 101 VAL A N 1
ATOM 732 C CA . VAL A 1 101 ? -15.739 -2.967 15.902 1.00 89.12 101 VAL A CA 1
ATOM 733 C C . VAL A 1 101 ? -16.031 -4.162 14.994 1.00 89.12 101 VAL A C 1
ATOM 735 O O . VAL A 1 101 ? -17.041 -4.164 14.292 1.00 89.12 101 VAL A O 1
ATOM 738 N N . ASP A 1 102 ? -15.241 -5.234 15.072 1.00 88.50 102 ASP A N 1
ATOM 739 C CA . ASP A 1 102 ? -15.470 -6.450 14.282 1.00 88.50 102 ASP A CA 1
ATOM 740 C C . ASP A 1 102 ? -16.808 -7.120 14.622 1.00 88.50 102 ASP A C 1
ATOM 742 O O . ASP A 1 102 ? -17.503 -7.640 13.743 1.00 88.50 102 ASP A O 1
ATOM 746 N N . LYS A 1 103 ? -17.207 -7.093 15.898 1.00 87.44 103 LYS A N 1
ATOM 747 C CA . LYS A 1 103 ? -18.515 -7.587 16.340 1.00 87.44 103 LYS A CA 1
ATOM 748 C C . LYS A 1 103 ? -19.654 -6.716 15.804 1.00 87.44 103 LYS A C 1
ATOM 750 O O . LYS A 1 103 ? -20.661 -7.262 15.355 1.00 87.44 103 LYS A O 1
ATOM 755 N N . ALA A 1 104 ? -19.492 -5.394 15.810 1.00 86.31 104 ALA A N 1
ATOM 756 C CA . ALA A 1 104 ? -20.478 -4.452 15.285 1.00 86.31 104 ALA A CA 1
ATOM 757 C C . ALA A 1 104 ? -20.678 -4.600 13.765 1.00 86.31 104 ALA A C 1
ATOM 759 O O . ALA A 1 104 ? -21.824 -4.606 13.308 1.00 86.31 104 ALA A O 1
ATOM 760 N N . ILE A 1 105 ? -19.589 -4.807 13.014 1.00 85.56 105 ILE A N 1
ATOM 761 C CA . ILE A 1 105 ? -19.610 -5.085 11.567 1.00 85.56 105 ILE A CA 1
ATOM 762 C C . ILE A 1 105 ? -20.295 -6.426 11.284 1.00 85.56 105 ILE A C 1
ATOM 764 O O . ILE A 1 105 ? -21.150 -6.514 10.412 1.00 85.56 105 ILE A O 1
ATOM 768 N N . LYS A 1 106 ? -19.981 -7.486 12.040 1.00 82.88 106 LYS A N 1
ATOM 769 C CA . LYS A 1 106 ? -20.623 -8.801 11.844 1.00 82.88 106 LYS A CA 1
ATOM 770 C C . LYS A 1 106 ? -22.119 -8.788 12.156 1.00 82.88 106 LYS A C 1
ATOM 772 O O . LYS A 1 106 ? -22.881 -9.492 11.500 1.00 82.88 106 LYS A O 1
ATOM 777 N N . ALA A 1 107 ? -22.532 -8.018 13.161 1.00 79.56 107 ALA A N 1
ATOM 778 C CA . ALA A 1 107 ? -23.932 -7.908 13.559 1.00 79.56 107 ALA A CA 1
ATOM 779 C C . ALA A 1 107 ? -24.779 -7.100 12.562 1.00 79.56 107 ALA A C 1
ATOM 781 O O . ALA A 1 107 ? -25.989 -7.298 12.496 1.00 79.56 107 ALA A O 1
ATOM 782 N N . ASN A 1 108 ? -24.158 -6.209 11.785 1.00 70.44 108 ASN A N 1
ATOM 783 C CA . ASN A 1 108 ? -24.842 -5.363 10.816 1.00 70.44 108 ASN A CA 1
ATOM 784 C C . ASN A 1 108 ? -24.223 -5.586 9.437 1.00 70.44 108 ASN A C 1
ATOM 786 O O . ASN A 1 108 ? -23.214 -4.982 9.096 1.00 70.44 108 ASN A O 1
ATOM 790 N N . GLN A 1 109 ? -24.857 -6.440 8.630 1.00 63.19 109 GLN A N 1
ATOM 791 C CA . GLN A 1 109 ? -24.438 -6.797 7.265 1.00 63.19 109 GLN A CA 1
ATOM 792 C C . GLN A 1 109 ? -24.606 -5.646 6.241 1.00 63.19 109 GLN A C 1
ATOM 794 O O . GLN A 1 109 ? -24.897 -5.887 5.072 1.00 63.19 109 GLN A O 1
ATOM 799 N N . GLY A 1 110 ? -24.466 -4.389 6.669 1.00 62.81 110 GLY A N 1
ATOM 800 C CA . GLY A 1 110 ? -24.633 -3.191 5.850 1.00 62.81 110 GLY A CA 1
ATOM 801 C C . GLY A 1 110 ? -23.424 -2.262 5.931 1.00 62.81 110 GLY A C 1
ATOM 802 O O . GLY A 1 110 ? -22.644 -2.308 6.880 1.00 62.81 110 GLY A O 1
ATOM 803 N N . GLN A 1 111 ? -23.280 -1.389 4.932 1.00 62.47 111 GLN A N 1
ATOM 804 C CA . GLN A 1 111 ? -22.322 -0.285 4.985 1.00 62.47 111 GLN A CA 1
ATOM 805 C C . GLN A 1 111 ? -22.783 0.717 6.050 1.00 62.47 111 GLN A C 1
ATOM 807 O O . GLN A 1 111 ? -23.759 1.440 5.859 1.00 62.47 111 GLN A O 1
ATOM 812 N N . LEU A 1 112 ? -22.107 0.721 7.196 1.00 71.06 112 LEU A N 1
ATOM 813 C CA . LEU A 1 112 ? -22.348 1.671 8.277 1.00 71.06 112 LEU A CA 1
ATOM 814 C C . LEU A 1 112 ? -21.441 2.891 8.108 1.00 71.06 112 LEU A C 1
ATOM 816 O O . LEU A 1 112 ? -20.280 2.752 7.740 1.00 71.06 112 LEU A O 1
ATOM 820 N N . ALA A 1 113 ? -21.960 4.078 8.421 1.00 81.50 113 ALA A N 1
ATOM 821 C CA . ALA A 1 113 ? -21.128 5.263 8.613 1.00 81.50 113 ALA A CA 1
ATOM 822 C C . ALA A 1 113 ? -20.257 5.110 9.876 1.00 81.50 113 ALA A C 1
ATOM 824 O O . ALA A 1 113 ? -20.647 4.409 10.818 1.00 81.50 113 ALA A O 1
ATOM 825 N N . VAL A 1 114 ? -19.108 5.792 9.914 1.00 84.62 114 VAL A N 1
ATOM 826 C CA . VAL A 1 114 ? -18.130 5.732 11.019 1.00 84.62 114 VAL A CA 1
ATOM 827 C C . VAL A 1 114 ? -18.793 6.015 12.367 1.00 84.62 114 VAL A C 1
ATOM 829 O O . VAL A 1 114 ? -18.608 5.271 13.328 1.00 84.62 114 VAL A O 1
ATOM 832 N N . GLU A 1 115 ? -19.650 7.032 12.441 1.00 85.88 115 GLU A N 1
ATOM 833 C CA . GLU A 1 115 ? -20.320 7.437 13.678 1.00 85.88 115 GLU A CA 1
ATOM 834 C C . GLU A 1 115 ? -21.281 6.362 14.19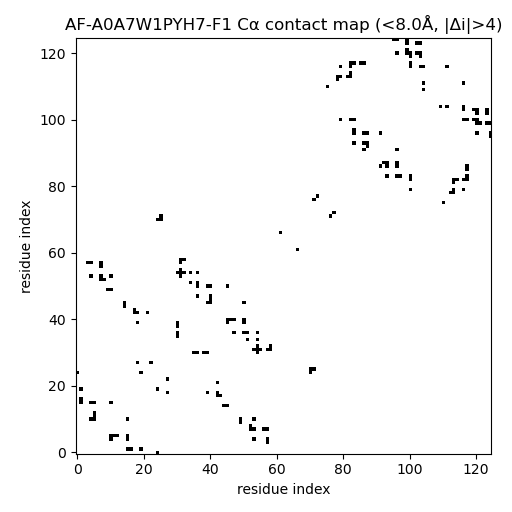5 1.00 85.88 115 GLU A C 1
ATOM 836 O O . GLU A 1 115 ? -21.416 6.164 15.405 1.00 85.88 115 GLU A O 1
ATOM 841 N N . GLN A 1 116 ? -21.956 5.653 13.285 1.00 85.88 116 GLN A N 1
ATOM 842 C CA . GLN A 1 116 ? -22.838 4.542 13.646 1.00 85.88 116 GLN A CA 1
ATOM 843 C C . GLN A 1 116 ? -22.025 3.345 14.130 1.00 85.88 116 GLN A C 1
ATOM 845 O O . GLN A 1 116 ? -22.388 2.713 15.123 1.00 85.88 116 GLN A O 1
ATOM 850 N N . LEU A 1 117 ? -20.897 3.071 13.475 1.00 86.50 117 LEU A N 1
ATOM 851 C CA . LEU A 1 117 ? -20.005 1.987 13.854 1.00 86.50 117 LEU A CA 1
ATOM 852 C C . LEU A 1 117 ? -19.399 2.208 15.248 1.00 86.50 117 LEU A C 1
ATOM 854 O O . LEU A 1 117 ? -19.412 1.288 16.064 1.00 86.50 117 LEU A O 1
ATOM 858 N N . ILE A 1 118 ? -18.971 3.435 15.566 1.00 88.00 118 ILE A N 1
ATOM 859 C CA . ILE A 1 118 ? -18.468 3.803 16.900 1.00 88.00 118 ILE A CA 1
ATOM 860 C C . ILE A 1 118 ? -19.558 3.613 17.964 1.00 88.00 118 ILE A C 1
ATOM 862 O O . ILE A 1 118 ? -19.307 2.988 18.995 1.00 88.00 118 ILE A O 1
ATOM 866 N N . LYS A 1 119 ? -20.789 4.089 17.718 1.00 88.50 119 LYS A N 1
ATOM 867 C CA . LYS A 1 119 ? -21.914 3.920 18.661 1.00 88.50 119 LYS A CA 1
ATOM 868 C C . LYS A 1 119 ? -22.221 2.449 18.941 1.00 88.50 119 LYS A C 1
ATOM 870 O O . LYS A 1 119 ? -22.465 2.075 20.088 1.00 88.50 119 LYS A O 1
ATOM 875 N N . LEU A 1 120 ? -22.222 1.617 17.902 1.00 86.62 120 LEU A N 1
ATOM 876 C CA . LEU A 1 120 ? -22.490 0.186 18.027 1.00 86.62 120 LEU A CA 1
ATOM 877 C C . LEU A 1 120 ? -21.352 -0.549 18.741 1.00 86.62 120 LEU A C 1
ATOM 879 O O . LEU A 1 120 ? -21.627 -1.398 19.588 1.00 86.62 120 LEU A O 1
ATOM 883 N N . ALA A 1 121 ? -20.098 -0.195 18.451 1.00 86.75 121 ALA A N 1
ATOM 884 C CA . ALA A 1 121 ? -18.935 -0.755 19.131 1.00 86.75 121 ALA A CA 1
ATOM 885 C C . ALA A 1 121 ? -18.948 -0.417 20.632 1.00 86.75 121 ALA A C 1
ATOM 887 O O . ALA A 1 121 ? -18.799 -1.324 21.449 1.00 86.75 121 ALA A O 1
ATOM 888 N N . LEU A 1 122 ? -19.239 0.839 20.999 1.00 87.81 122 LEU A N 1
ATOM 889 C CA . LEU A 1 122 ? -19.382 1.283 22.395 1.00 87.81 122 LEU A CA 1
ATOM 890 C C . LEU A 1 122 ? -20.480 0.535 23.156 1.00 87.81 122 LEU A C 1
ATOM 892 O O . LEU A 1 122 ? -20.322 0.254 24.336 1.00 87.81 122 LEU A O 1
ATOM 896 N N . LYS A 1 123 ? -21.580 0.163 22.491 1.00 86.81 123 LYS A N 1
ATOM 897 C CA . LYS A 1 123 ? -22.652 -0.633 23.113 1.00 86.81 123 LYS A CA 1
ATOM 898 C C . LYS A 1 123 ? -22.205 -2.060 23.473 1.00 86.81 123 LYS A C 1
ATOM 900 O O . LYS A 1 123 ? -22.892 -2.746 24.226 1.00 86.81 123 LYS A O 1
ATOM 905 N N . SER A 1 124 ? -21.104 -2.529 22.889 1.00 77.94 124 SER A N 1
ATOM 906 C CA . SER A 1 124 ? -20.584 -3.890 23.051 1.00 77.94 124 SER A CA 1
ATOM 907 C C . SER A 1 124 ? -19.280 -3.983 23.852 1.00 77.94 124 SER A C 1
ATOM 909 O O . SER A 1 124 ? -18.777 -5.100 24.008 1.00 77.94 124 SER A O 1
ATOM 911 N N . LEU A 1 125 ? -18.757 -2.835 24.302 1.00 76.06 125 LEU A N 1
ATOM 912 C CA . LEU A 1 125 ? -17.544 -2.673 25.111 1.00 76.06 125 LEU A CA 1
ATOM 913 C C . LEU A 1 125 ? -17.839 -2.720 26.612 1.00 76.06 125 LEU A C 1
ATOM 915 O O . LEU A 1 125 ? -18.961 -2.338 27.012 1.00 76.06 125 LEU A O 1
#

Sequence (125 aa):
LFRQLISVSGVGAGTARMILSSLSPEEIVNAILSGNVAQLQRIKGIGSKSAQRIIIDLKDKLGKEGIEADFSVSSGSAVRDEAIAALVMLGFVKITAEKAVDKAIKANQGQLAVEQLIKLALKSL